Protein AF-A0A8H9IZV1-F1 (afdb_monomer)

Sequence (86 aa):
MRDHAFSVDEPQPLSGTDVAANPVEYALAALGSCQVITYQFWAAKLGVLTGPAERERYEDLKRRVDEHCPVLDLFRNPTPVTTNLR

Foldseek 3Di:
DPPDDADAFDDVVVPTDPPHHHPVVVLVVLQVVLLVVLLVVLCVVLVVPPDDDPPVSVVVSVVSSCVPRVSNCPVVDPDDDDDDDD

Organism: NCBI:txid941986

Mean predicted aligned error: 4.82 Å

InterPro domains:
  IPR015946 K homology domain-like, alpha/beta [G3DSA:3.30.300.20] (1-49)
  IPR015946 K homology domain-like, alpha/beta [G3DSA:3.30.300.20] (50-86)
  IPR036102 OsmC/Ohr superfamily [SSF82784] (2-85)
  IPR052924 OsmC/Ohr hydroperoxide reductase [PTHR35368] (2-48)

Solvent-accessible surface area (backbone atoms only — not comparable to full-atom values): 5412 Å² total; per-residue (Å²): 133,75,103,72,86,86,71,75,25,32,48,59,97,74,76,32,78,57,82,36,55,32,74,67,55,49,51,50,51,48,37,53,52,41,47,52,54,38,44,54,51,49,29,58,75,70,69,53,75,87,56,94,70,60,67,68,57,55,50,52,49,50,51,54,31,68,75,66,26,71,55,56,44,65,76,76,42,87,76,93,78,87,86,82,87,130

pLDDT: mean 93.17, std 6.7, range [55.88, 98.44]

Secondary structure (DSSP, 8-state):
--S--------GGGTS-SSS--HHHHHHHHHHHHHHHHHHHHHHHHT-TTS---HHHHHHHHHHHHHH-HHHHHHHS---------

Structure (mmCIF, N/CA/C/O backbone):
data_AF-A0A8H9IZV1-F1
#
_entry.id   AF-A0A8H9IZV1-F1
#
loop_
_atom_site.group_PDB
_atom_site.id
_atom_site.type_symbol
_atom_site.label_atom_id
_atom_site.label_alt_id
_atom_site.label_comp_id
_atom_site.label_asym_id
_atom_site.label_entity_id
_atom_site.label_seq_id
_atom_site.pdbx_PDB_ins_code
_atom_site.Cartn_x
_atom_site.Cartn_y
_atom_site.Cartn_z
_atom_site.occupancy
_atom_site.B_iso_or_equiv
_atom_site.auth_seq_id
_atom_site.auth_comp_id
_atom_site.auth_asym_id
_atom_site.auth_atom_id
_atom_site.pdbx_PDB_model_num
ATOM 1 N N . MET A 1 1 ? -4.190 -15.049 -8.595 1.00 55.88 1 MET A N 1
ATOM 2 C CA . MET A 1 1 ? -3.837 -13.734 -9.170 1.00 55.88 1 MET A CA 1
ATOM 3 C C . MET A 1 1 ? -4.925 -13.399 -10.179 1.00 55.88 1 MET A C 1
ATOM 5 O O . MET A 1 1 ? -5.295 -14.303 -10.914 1.00 55.88 1 MET A O 1
ATOM 9 N N . ARG A 1 2 ? -5.531 -12.208 -10.133 1.00 85.25 2 ARG A N 1
ATOM 10 C CA . ARG A 1 2 ? -6.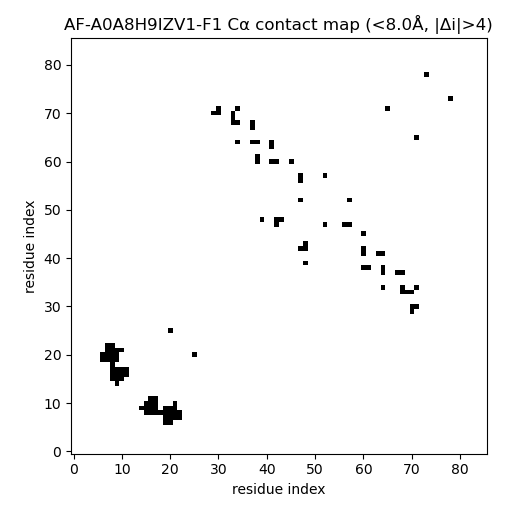488 -11.772 -11.173 1.00 85.25 2 ARG A CA 1
ATOM 11 C C . ARG A 1 2 ? -5.704 -11.368 -12.431 1.00 85.25 2 ARG A C 1
ATOM 13 O O . ARG A 1 2 ? -4.502 -11.134 -12.314 1.00 85.25 2 ARG A O 1
ATOM 20 N N . ASP A 1 3 ? -6.370 -11.242 -13.576 1.00 88.94 3 ASP A N 1
ATOM 21 C CA . ASP A 1 3 ? -5.767 -10.830 -14.858 1.00 88.94 3 ASP A CA 1
ATOM 22 C C . ASP A 1 3 ? -5.406 -9.329 -14.881 1.00 88.94 3 ASP A C 1
ATOM 24 O O . ASP A 1 3 ? -5.939 -8.540 -15.659 1.00 88.94 3 ASP A O 1
ATOM 28 N N . HIS A 1 4 ? -4.528 -8.903 -13.973 1.00 90.12 4 HIS A N 1
ATOM 29 C CA . HIS A 1 4 ? -4.004 -7.543 -13.909 1.00 90.12 4 HIS A CA 1
ATOM 30 C C . HIS A 1 4 ? -2.569 -7.523 -14.432 1.00 90.12 4 HIS A C 1
ATOM 32 O O . HIS A 1 4 ? -1.735 -8.319 -14.002 1.00 90.12 4 HIS A O 1
ATOM 38 N N . ALA A 1 5 ? -2.294 -6.599 -15.349 1.00 90.12 5 ALA A N 1
ATOM 39 C CA . ALA A 1 5 ? -0.953 -6.315 -15.836 1.00 90.12 5 ALA A CA 1
ATOM 40 C C . ALA A 1 5 ? -0.391 -5.085 -15.121 1.00 90.12 5 ALA A C 1
ATOM 42 O O . ALA A 1 5 ? -1.136 -4.183 -14.732 1.00 90.12 5 ALA A O 1
ATOM 43 N N . PHE A 1 6 ? 0.924 -5.061 -14.957 1.00 90.62 6 PHE A N 1
ATOM 44 C CA . PHE A 1 6 ? 1.633 -4.016 -14.243 1.00 90.62 6 PHE A CA 1
ATOM 45 C C . PHE A 1 6 ? 3.012 -3.824 -14.862 1.00 90.62 6 PHE A C 1
ATOM 47 O O . PHE A 1 6 ? 3.718 -4.800 -15.121 1.00 90.62 6 PHE A O 1
ATOM 54 N N . SER A 1 7 ? 3.371 -2.566 -15.095 1.00 95.44 7 SER A N 1
ATOM 55 C CA . SER A 1 7 ? 4.669 -2.165 -15.634 1.00 95.44 7 SER A CA 1
ATOM 56 C C . SER A 1 7 ? 5.505 -1.561 -14.516 1.00 95.44 7 SER A C 1
ATOM 58 O O . SER A 1 7 ? 4.989 -0.760 -13.743 1.00 95.44 7 SER A O 1
ATOM 60 N N . VAL A 1 8 ? 6.781 -1.928 -14.447 1.00 96.56 8 VAL A N 1
ATOM 61 C CA . VAL A 1 8 ? 7.769 -1.343 -13.531 1.00 96.56 8 VAL A CA 1
ATOM 62 C C . VAL A 1 8 ? 8.851 -0.714 -14.364 1.00 96.56 8 VAL A C 1
ATOM 64 O O . VAL A 1 8 ? 9.307 -1.334 -15.326 1.00 96.56 8 VAL A O 1
ATOM 67 N N . ASP A 1 9 ? 9.268 0.476 -13.972 1.00 97.50 9 ASP A N 1
ATOM 68 C CA . ASP A 1 9 ? 10.409 1.133 -14.575 1.00 97.50 9 ASP A CA 1
ATOM 69 C C . ASP A 1 9 ? 11.150 1.973 -13.539 1.00 97.50 9 ASP A C 1
ATOM 71 O O . ASP A 1 9 ? 10.605 2.309 -12.495 1.00 97.50 9 ASP A O 1
ATOM 75 N N . GLU A 1 10 ? 12.407 2.277 -13.816 1.00 97.88 10 GLU A N 1
ATOM 76 C CA . GLU A 1 10 ? 13.242 3.137 -12.984 1.00 97.88 10 GLU A CA 1
ATOM 77 C C . GLU A 1 10 ? 13.474 4.480 -13.696 1.00 97.88 10 GLU A C 1
ATOM 79 O O . GLU A 1 10 ? 13.341 4.576 -14.922 1.00 97.88 10 GLU A O 1
ATOM 84 N N . PRO A 1 11 ? 13.847 5.546 -12.974 1.00 96.38 11 PRO A N 1
ATOM 85 C CA . PRO A 1 11 ? 14.212 6.799 -13.613 1.00 96.38 11 PRO A CA 1
ATOM 86 C C . PRO A 1 11 ? 15.565 6.657 -14.335 1.00 96.38 11 PRO A C 1
ATOM 88 O O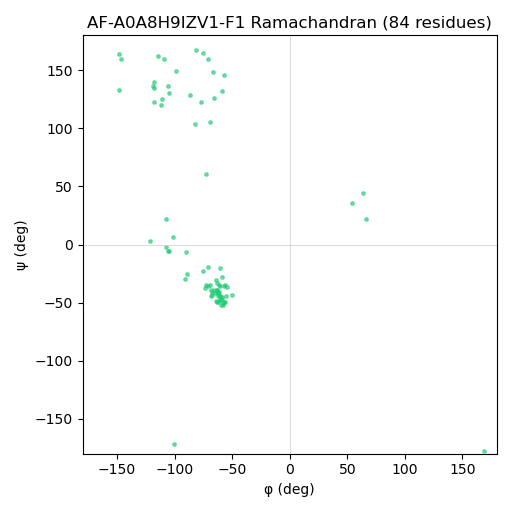 . PRO A 1 11 ? 16.389 5.793 -14.012 1.00 96.38 11 PRO A O 1
ATOM 91 N N . GLN A 1 12 ? 15.846 7.545 -15.292 1.00 95.75 12 GLN A N 1
ATOM 92 C CA . GLN A 1 12 ? 17.066 7.489 -16.114 1.00 95.75 12 GLN A CA 1
ATOM 93 C C . GLN A 1 12 ? 18.379 7.456 -15.301 1.00 95.75 12 GLN A C 1
ATOM 95 O O . GLN A 1 12 ? 19.288 6.721 -15.693 1.00 95.75 12 GLN A O 1
ATOM 100 N N . PRO A 1 13 ? 18.520 8.160 -14.153 1.00 96.69 13 PRO A N 1
ATOM 101 C CA . PRO A 1 13 ? 19.708 8.047 -13.299 1.00 96.69 13 PRO A CA 1
ATOM 102 C C . PRO A 1 13 ? 19.968 6.636 -12.745 1.00 96.69 13 PRO A C 1
ATOM 104 O O . PRO A 1 13 ? 21.096 6.337 -12.361 1.00 96.69 13 PRO A O 1
ATOM 107 N N . LEU A 1 14 ? 18.948 5.773 -12.711 1.00 94.06 14 LEU A N 1
ATOM 108 C CA . LEU A 1 14 ? 19.019 4.368 -12.298 1.00 94.06 14 LEU A CA 1
ATOM 109 C C . LEU A 1 14 ? 18.899 3.407 -13.494 1.00 94.06 14 LEU A C 1
ATOM 111 O O . LEU A 1 14 ? 18.607 2.229 -13.322 1.00 94.06 14 LEU A O 1
ATOM 115 N N . SER A 1 15 ? 19.200 3.892 -14.705 1.00 93.69 15 SER A N 1
ATOM 116 C CA . SER A 1 15 ? 19.190 3.120 -15.959 1.00 93.69 15 SER A CA 1
ATOM 117 C C . SER A 1 15 ? 17.814 2.617 -16.424 1.00 93.69 15 SER A C 1
ATOM 119 O O . SER A 1 15 ? 17.765 1.675 -17.215 1.00 93.69 15 SER A O 1
ATOM 121 N N . GLY A 1 16 ? 16.712 3.230 -15.982 1.00 94.81 16 GLY A N 1
ATOM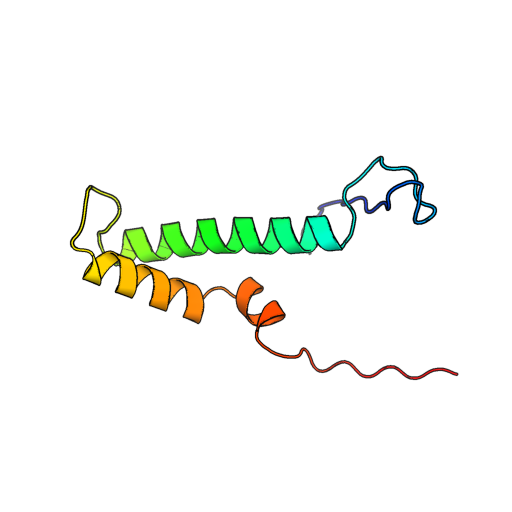 122 C CA . GLY A 1 16 ? 15.381 2.974 -16.547 1.00 94.81 16 GLY A CA 1
ATOM 123 C C . GLY A 1 16 ? 14.926 4.047 -17.545 1.00 94.81 16 GLY A C 1
ATOM 124 O O . GLY A 1 16 ? 15.713 4.904 -17.964 1.00 94.81 16 GLY A O 1
ATOM 125 N N . THR A 1 17 ? 13.664 3.973 -17.973 1.00 97.25 17 THR A N 1
ATOM 126 C CA . THR A 1 17 ? 13.090 4.844 -19.017 1.00 97.25 17 THR A CA 1
ATOM 127 C C . THR A 1 17 ? 12.105 5.896 -18.500 1.00 97.25 17 THR A C 1
ATOM 129 O O . THR A 1 17 ? 11.677 6.740 -19.288 1.00 97.25 17 THR A O 1
ATOM 132 N N . ASP A 1 18 ? 11.815 5.904 -17.197 1.00 96.31 18 ASP A N 1
ATOM 133 C CA . ASP A 1 18 ? 10.836 6.777 -16.539 1.00 96.31 18 ASP A CA 1
ATOM 134 C C . ASP A 1 18 ? 9.417 6.728 -17.162 1.00 96.31 18 ASP A C 1
ATOM 136 O O . ASP A 1 18 ? 8.724 7.739 -17.262 1.00 96.31 18 ASP A O 1
ATOM 140 N N . VAL A 1 19 ? 8.970 5.555 -17.642 1.00 96.81 19 VAL A N 1
ATOM 141 C CA . VAL A 1 19 ? 7.638 5.373 -18.275 1.00 96.81 19 VAL A CA 1
ATOM 142 C C . VAL A 1 19 ? 6.620 4.642 -17.398 1.00 96.81 19 VAL A C 1
ATOM 144 O O . VAL A 1 19 ? 5.452 4.510 -17.774 1.00 96.81 19 VAL A O 1
ATOM 147 N N . ALA A 1 20 ? 7.045 4.146 -16.242 1.00 96.94 20 ALA A N 1
ATOM 148 C CA . ALA A 1 20 ? 6.198 3.514 -15.241 1.00 96.94 20 ALA A CA 1
ATOM 149 C C . ALA A 1 20 ? 6.770 3.766 -13.844 1.00 96.94 20 ALA A C 1
ATOM 151 O O . ALA A 1 20 ? 7.926 4.155 -13.705 1.00 96.94 20 ALA A O 1
ATOM 152 N N . ALA A 1 21 ? 5.958 3.539 -12.812 1.00 97.19 21 ALA A N 1
ATOM 153 C CA . ALA A 1 21 ? 6.420 3.725 -11.447 1.00 97.19 21 ALA A CA 1
ATOM 154 C C . ALA A 1 21 ? 7.496 2.693 -11.078 1.00 97.19 21 ALA A C 1
ATOM 156 O O . ALA A 1 21 ? 7.474 1.539 -11.529 1.00 97.19 21 ALA A O 1
ATOM 157 N N . ASN A 1 22 ? 8.414 3.108 -10.217 1.00 96.75 22 ASN A N 1
ATOM 158 C CA . ASN A 1 22 ? 9.446 2.231 -9.688 1.00 96.75 22 ASN A CA 1
ATOM 159 C C . ASN A 1 22 ? 8.915 1.378 -8.520 1.00 96.75 22 ASN A C 1
ATOM 161 O O . ASN A 1 22 ? 7.829 1.629 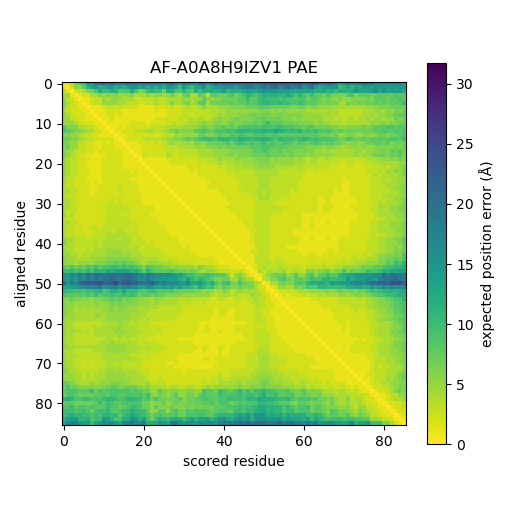-7.979 1.00 96.75 22 ASN A O 1
ATOM 165 N N . PRO A 1 23 ? 9.651 0.338 -8.091 1.00 95.38 23 PRO A N 1
ATOM 166 C CA . PRO A 1 23 ? 9.227 -0.521 -6.991 1.00 95.38 23 PRO A CA 1
ATOM 167 C C . PRO A 1 23 ? 8.950 0.234 -5.685 1.00 95.38 23 PRO A C 1
ATOM 169 O O . PRO A 1 23 ? 8.032 -0.138 -4.952 1.00 95.38 23 PRO A O 1
ATOM 172 N N . VAL A 1 24 ? 9.708 1.296 -5.386 1.00 95.56 24 VAL A N 1
ATOM 173 C CA . VAL A 1 24 ? 9.518 2.099 -4.167 1.00 95.56 24 VAL A CA 1
ATOM 174 C C . VAL A 1 24 ? 8.201 2.868 -4.234 1.00 95.56 24 VAL A C 1
ATOM 176 O O . VAL A 1 24 ? 7.429 2.855 -3.277 1.00 95.56 24 VAL A O 1
ATOM 179 N N . GLU A 1 25 ? 7.898 3.486 -5.370 1.00 96.94 25 GLU A N 1
ATOM 180 C CA . GLU A 1 25 ? 6.642 4.198 -5.605 1.00 96.94 25 GLU A CA 1
ATOM 181 C C . GLU A 1 25 ? 5.441 3.262 -5.511 1.00 96.94 25 GLU A C 1
ATOM 183 O O . GLU A 1 25 ? 4.443 3.598 -4.871 1.00 96.94 25 GLU A O 1
ATOM 188 N N . TYR A 1 26 ? 5.550 2.049 -6.055 1.00 96.81 26 TYR A N 1
ATOM 189 C CA . TYR A 1 26 ? 4.502 1.048 -5.901 1.00 96.81 26 TYR A CA 1
ATOM 190 C C . TYR A 1 26 ? 4.326 0.578 -4.461 1.00 96.81 26 TYR A C 1
ATOM 192 O O . TYR A 1 26 ? 3.190 0.417 -4.010 1.00 96.81 26 TYR A O 1
ATOM 200 N N . ALA A 1 27 ? 5.415 0.406 -3.712 1.00 96.12 27 ALA A N 1
ATOM 201 C CA . ALA A 1 27 ? 5.341 0.068 -2.297 1.00 96.12 27 ALA A CA 1
ATOM 202 C C . ALA A 1 27 ? 4.647 1.183 -1.488 1.00 96.12 27 ALA A C 1
ATOM 204 O O . ALA A 1 27 ? 3.790 0.905 -0.645 1.00 96.12 27 ALA A O 1
ATOM 205 N N . LEU A 1 28 ? 4.946 2.451 -1.785 1.00 97.62 28 LEU A N 1
ATOM 206 C CA . LEU A 1 28 ? 4.295 3.607 -1.162 1.00 97.62 28 LEU A CA 1
ATOM 207 C C . LEU A 1 28 ? 2.818 3.730 -1.564 1.00 97.62 28 LEU A C 1
ATOM 209 O O . LEU A 1 28 ? 1.971 3.989 -0.706 1.00 97.62 28 LEU A O 1
ATOM 213 N N . ALA A 1 29 ? 2.480 3.491 -2.833 1.00 97.50 29 ALA A N 1
ATOM 214 C CA . ALA A 1 29 ? 1.098 3.471 -3.308 1.00 97.50 29 ALA A CA 1
ATOM 215 C C . ALA A 1 29 ? 0.285 2.348 -2.640 1.00 97.50 29 ALA A C 1
ATOM 217 O O . ALA A 1 29 ? -0.859 2.560 -2.220 1.00 97.50 29 ALA A O 1
ATOM 218 N N . ALA A 1 30 ? 0.884 1.166 -2.474 1.00 97.50 30 ALA A N 1
ATOM 219 C CA . ALA A 1 30 ? 0.285 0.061 -1.734 1.00 97.50 30 ALA A CA 1
ATOM 220 C C . ALA A 1 30 ? 0.056 0.432 -0.260 1.00 97.50 30 ALA A C 1
ATOM 222 O O . ALA A 1 30 ? -1.028 0.192 0.271 1.00 97.50 30 ALA A O 1
ATOM 223 N N . LEU A 1 31 ? 1.032 1.072 0.396 1.00 98.12 31 LEU A N 1
ATOM 224 C CA . LEU A 1 31 ? 0.890 1.520 1.783 1.00 98.12 31 LEU A CA 1
ATOM 225 C C . LEU A 1 31 ? -0.227 2.557 1.927 1.00 98.12 31 LEU A C 1
ATOM 227 O O . LEU A 1 31 ? -1.101 2.402 2.780 1.00 98.12 31 LEU A O 1
ATOM 231 N N . GLY A 1 32 ? -0.231 3.587 1.080 1.00 97.88 32 GLY A N 1
ATOM 232 C CA . GLY A 1 32 ? -1.235 4.649 1.109 1.00 97.88 32 GLY A CA 1
ATOM 233 C C . GLY A 1 32 ? -2.650 4.122 0.871 1.00 97.88 32 GLY A C 1
ATOM 234 O O . GLY A 1 32 ? -3.560 4.413 1.648 1.00 97.88 32 GLY A O 1
ATOM 235 N N . SER A 1 33 ? -2.840 3.290 -0.154 1.00 98.19 33 SER A N 1
ATOM 236 C CA . SER A 1 33 ? -4.151 2.694 -0.450 1.00 98.19 33 SER A CA 1
ATOM 237 C C . SER A 1 33 ? -4.628 1.753 0.660 1.00 98.19 33 SER A C 1
ATOM 239 O O . SER A 1 33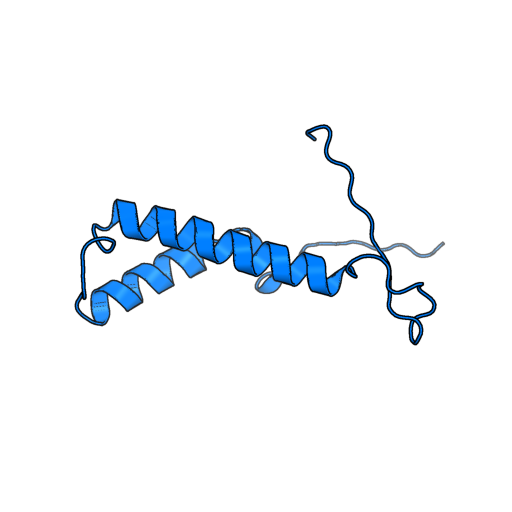 ? -5.785 1.831 1.076 1.00 98.19 33 SER A O 1
ATOM 241 N N . CYS A 1 34 ? -3.738 0.923 1.210 1.00 98.44 34 CYS A N 1
ATOM 242 C CA . CYS A 1 34 ? -4.063 0.042 2.328 1.00 98.44 34 CYS A CA 1
ATOM 243 C C . CYS A 1 34 ? -4.468 0.831 3.581 1.00 98.44 34 CYS A C 1
ATOM 245 O O . CYS A 1 34 ? -5.449 0.473 4.236 1.00 98.44 34 CYS A O 1
ATOM 247 N N . GLN A 1 35 ? -3.767 1.927 3.892 1.00 98.12 35 GLN A N 1
ATOM 248 C CA . GLN A 1 35 ? -4.135 2.832 4.983 1.00 98.12 35 GLN A CA 1
ATOM 249 C C . GLN A 1 35 ? -5.544 3.386 4.779 1.00 98.12 35 GLN A C 1
ATOM 251 O O . GLN A 1 35 ? -6.386 3.234 5.660 1.00 98.12 35 GLN A O 1
ATOM 256 N N . VAL A 1 36 ? -5.835 3.957 3.606 1.00 97.81 36 VAL A N 1
ATOM 257 C CA . VAL A 1 36 ? -7.155 4.534 3.301 1.00 97.81 36 VAL A CA 1
ATOM 258 C C . VAL A 1 36 ? -8.272 3.500 3.458 1.00 97.81 36 VAL A C 1
ATOM 260 O O . VAL A 1 36 ? -9.249 3.766 4.157 1.00 97.81 36 VAL A O 1
ATOM 263 N N . ILE A 1 37 ? -8.118 2.309 2.871 1.00 98.06 37 ILE A N 1
ATOM 264 C CA . ILE A 1 37 ? -9.119 1.233 2.961 1.00 98.06 37 ILE A CA 1
ATOM 265 C C . ILE A 1 37 ? -9.333 0.809 4.420 1.00 98.06 37 ILE A C 1
ATOM 267 O O . ILE A 1 37 ? -10.470 0.664 4.875 1.00 98.06 37 ILE A O 1
ATOM 271 N N . THR A 1 38 ? -8.248 0.651 5.177 1.00 97.75 38 THR A N 1
ATOM 272 C CA . THR A 1 38 ? -8.307 0.206 6.575 1.00 97.75 38 THR A CA 1
ATOM 273 C C . THR A 1 38 ? -8.939 1.276 7.475 1.00 97.75 38 THR A C 1
ATOM 275 O O . THR A 1 38 ? -9.767 0.944 8.326 1.00 97.75 38 THR A O 1
ATOM 278 N N . TYR A 1 39 ? -8.630 2.561 7.251 1.00 97.19 39 TYR A N 1
ATOM 279 C CA . TYR A 1 39 ? -9.292 3.687 7.920 1.00 97.19 39 TYR A CA 1
ATOM 280 C C . TYR A 1 39 ? -10.787 3.711 7.626 1.00 97.19 39 TYR A C 1
ATOM 282 O O . TYR A 1 39 ? -11.576 3.817 8.560 1.00 97.19 39 TYR A O 1
ATOM 290 N N . GLN A 1 40 ? -11.192 3.581 6.360 1.00 95.88 40 GLN A N 1
ATOM 291 C CA . GLN A 1 40 ? -12.608 3.562 5.982 1.00 95.88 40 GLN A CA 1
ATOM 292 C C . GLN A 1 40 ? -13.358 2.416 6.675 1.00 95.88 40 GLN A C 1
ATOM 294 O O . GLN A 1 40 ? -14.423 2.638 7.254 1.00 95.8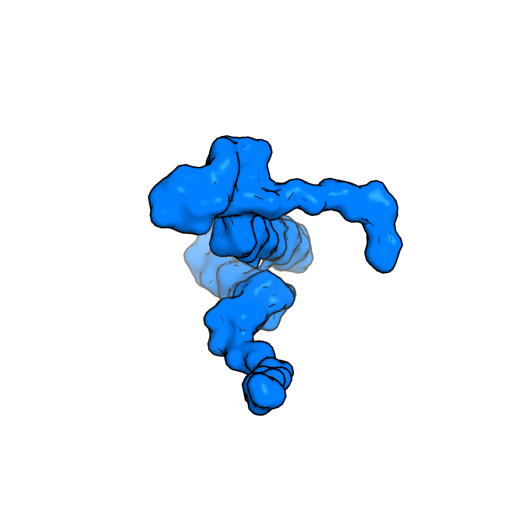8 40 GLN A O 1
ATOM 299 N N . PHE A 1 41 ? -12.777 1.213 6.682 1.00 96.69 41 PHE A N 1
ATOM 300 C CA . PHE A 1 41 ? -13.352 0.047 7.349 1.00 96.69 41 PHE A CA 1
ATOM 301 C C . PHE A 1 41 ? -13.538 0.267 8.859 1.00 96.69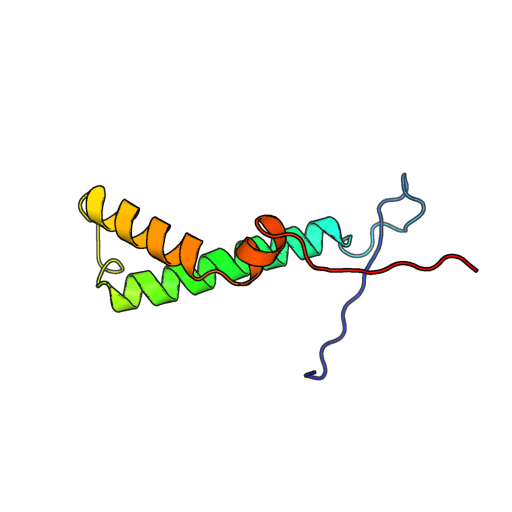 41 PHE A C 1
ATOM 303 O O . PHE A 1 41 ? -14.637 0.079 9.389 1.00 96.69 41 PHE A O 1
ATOM 310 N N . TRP A 1 42 ? -12.488 0.694 9.568 1.00 96.44 42 TRP A N 1
ATOM 311 C CA . TRP A 1 42 ? -12.564 0.885 11.018 1.00 96.44 42 TRP A CA 1
ATOM 312 C C . TRP A 1 42 ? -13.387 2.106 11.418 1.00 96.44 42 TRP A C 1
ATOM 314 O O . TRP A 1 42 ? -14.119 2.038 12.404 1.00 96.44 42 TRP A O 1
ATOM 324 N N . ALA A 1 43 ? -13.344 3.191 10.646 1.00 95.19 43 ALA A N 1
ATOM 325 C CA . ALA A 1 43 ? -14.176 4.361 10.894 1.00 95.19 43 ALA A CA 1
ATOM 326 C C . ALA A 1 43 ? -15.668 4.021 10.769 1.00 95.19 43 ALA A C 1
ATOM 328 O O . ALA A 1 43 ? -16.462 4.486 11.589 1.00 95.19 43 ALA A O 1
ATOM 329 N N . ALA A 1 44 ? -16.051 3.177 9.800 1.00 93.81 44 ALA A N 1
ATOM 330 C CA . ALA A 1 44 ? -17.418 2.669 9.685 1.00 93.81 44 ALA A CA 1
ATOM 331 C C . ALA A 1 44 ? -17.803 1.832 10.910 1.00 93.81 44 ALA A C 1
ATOM 333 O O . ALA A 1 44 ? -18.825 2.084 11.545 1.00 93.81 44 ALA A O 1
ATOM 334 N N . LYS A 1 45 ? -16.944 0.879 11.287 1.00 93.25 45 LYS A N 1
ATOM 335 C CA . LYS A 1 45 ? -17.180 -0.033 12.413 1.00 93.25 45 LYS A CA 1
ATOM 336 C C . LYS A 1 45 ? -17.274 0.681 13.766 1.00 93.25 45 LYS A C 1
ATOM 338 O O . LYS A 1 45 ? -18.018 0.235 14.632 1.00 93.25 45 LYS A O 1
ATOM 343 N N . LEU A 1 46 ? -16.531 1.772 13.950 1.00 90.44 46 LEU A N 1
ATOM 344 C CA . LEU A 1 46 ? -16.532 2.573 15.177 1.00 90.44 46 LEU A CA 1
ATOM 345 C C . LEU A 1 46 ? -17.571 3.703 15.180 1.00 90.44 46 LEU A C 1
ATOM 347 O O . LEU A 1 46 ? -17.701 4.382 16.197 1.00 90.44 46 LEU A O 1
ATOM 351 N N . GLY A 1 47 ? -18.277 3.951 14.071 1.00 89.19 47 GLY A N 1
ATOM 352 C CA . GLY A 1 47 ? -19.198 5.087 13.953 1.00 89.19 47 GLY A CA 1
ATOM 353 C C . GLY A 1 47 ? -18.483 6.441 14.050 1.00 89.19 47 GLY A C 1
ATOM 354 O O . GLY A 1 47 ? -18.909 7.317 14.805 1.00 89.19 47 GLY A O 1
ATOM 355 N N . VAL A 1 48 ? -17.350 6.587 13.355 1.00 88.44 48 VAL A N 1
ATOM 356 C CA . VAL A 1 48 ? -16.528 7.817 13.299 1.00 88.44 48 VAL A CA 1
ATOM 357 C C . VAL A 1 48 ? -16.699 8.559 11.957 1.00 88.44 48 VAL A C 1
ATOM 359 O O . VAL A 1 48 ? -16.226 9.677 11.799 1.00 88.44 48 VAL A O 1
ATOM 362 N N . LEU A 1 49 ? -17.431 7.989 10.992 1.00 78.00 49 LEU A N 1
ATOM 363 C CA . LEU A 1 49 ? -17.606 8.565 9.647 1.00 78.00 49 LEU A CA 1
ATOM 364 C C . LEU A 1 49 ? -18.482 9.829 9.573 1.00 78.00 49 LEU A C 1
ATOM 366 O O . LEU A 1 49 ? -18.434 10.534 8.571 1.00 78.00 49 LEU A O 1
ATOM 370 N N . THR A 1 50 ? -19.318 10.102 10.574 1.00 78.81 50 THR A N 1
ATOM 371 C CA . THR A 1 50 ? -20.434 11.058 10.442 1.00 78.81 50 THR A CA 1
ATOM 372 C C . THR A 1 50 ? -20.181 12.432 11.058 1.00 78.81 50 THR A C 1
ATOM 374 O O . THR A 1 50 ? -21.100 13.246 11.099 1.00 78.81 50 THR A O 1
ATOM 377 N N . GLY A 1 51 ? -18.973 12.728 11.540 1.00 76.31 51 GLY A N 1
ATOM 378 C CA . GLY A 1 51 ? -18.679 14.056 12.070 1.00 76.31 51 GLY A CA 1
ATOM 379 C C . GLY A 1 51 ? -17.364 14.169 12.833 1.00 76.31 51 GLY A C 1
ATOM 380 O O . GLY A 1 51 ? -16.616 13.192 12.937 1.00 76.31 51 GLY A O 1
ATOM 381 N N . PRO A 1 52 ? -17.083 15.366 13.376 1.00 81.38 52 PRO A N 1
ATOM 382 C CA . PRO A 1 52 ? -16.005 15.538 14.331 1.00 81.38 52 PRO A CA 1
ATOM 383 C C . PRO A 1 52 ? -16.248 14.636 15.546 1.00 81.38 52 PRO A C 1
ATOM 385 O O . PRO A 1 52 ? -17.350 14.580 16.091 1.00 81.38 52 PRO A O 1
ATOM 388 N N . ALA A 1 53 ? -15.214 13.911 15.947 1.00 87.69 53 ALA A N 1
ATOM 389 C CA . ALA A 1 53 ? -15.199 13.083 17.140 1.00 87.69 53 ALA A CA 1
ATOM 390 C C . ALA A 1 53 ? -14.193 13.642 18.152 1.00 87.69 53 ALA A C 1
ATOM 392 O O . ALA A 1 53 ? -13.292 14.405 17.799 1.00 87.69 53 ALA A O 1
ATOM 393 N N . GLU A 1 54 ? -14.325 13.230 19.411 1.00 91.88 54 GLU A N 1
ATOM 394 C CA . GLU A 1 54 ? -13.300 13.495 20.420 1.00 91.88 54 GLU A CA 1
ATOM 395 C C . GLU A 1 54 ? -11.944 12.937 19.975 1.00 91.88 54 GLU A C 1
ATOM 397 O O . GLU A 1 54 ? -11.876 11.879 19.340 1.00 91.88 54 GLU A O 1
ATOM 402 N N . ARG A 1 55 ? -10.854 13.626 20.342 1.00 92.81 55 ARG A N 1
ATOM 403 C CA . ARG A 1 55 ? -9.479 13.234 19.978 1.00 92.81 55 ARG A CA 1
ATOM 404 C C . ARG A 1 55 ? -9.197 11.763 20.289 1.00 92.81 55 ARG A C 1
ATOM 406 O O . ARG A 1 55 ? -8.656 11.059 19.442 1.00 92.81 55 ARG A O 1
ATOM 413 N N . GLU A 1 56 ? -9.636 11.295 21.453 1.00 93.88 56 GLU A N 1
ATOM 414 C CA . GLU A 1 56 ? -9.469 9.909 21.902 1.00 93.88 56 GLU A CA 1
ATOM 415 C C . GLU A 1 56 ? -10.068 8.891 20.914 1.00 93.88 56 GLU A C 1
ATOM 417 O O . GLU A 1 56 ? -9.494 7.829 20.680 1.00 93.88 56 GLU A O 1
ATOM 422 N N . ARG A 1 57 ? -11.187 9.221 20.254 1.00 93.75 57 ARG A N 1
ATOM 423 C CA . ARG A 1 57 ? -11.792 8.339 19.242 1.00 93.75 57 ARG A CA 1
ATOM 424 C C . ARG A 1 57 ? -10.956 8.280 17.966 1.00 93.75 57 ARG A C 1
ATOM 426 O O . ARG A 1 57 ? -10.871 7.217 17.354 1.00 93.75 57 ARG A O 1
ATOM 433 N N . TYR A 1 58 ? -10.329 9.386 17.564 1.00 94.31 58 TYR A N 1
ATOM 434 C CA . TYR A 1 58 ? -9.398 9.384 16.431 1.00 94.31 58 TYR A CA 1
ATOM 435 C C . TYR A 1 58 ? -8.108 8.626 16.750 1.00 94.31 58 TYR A C 1
ATOM 437 O O . TYR A 1 58 ? -7.570 7.943 15.880 1.00 94.31 58 TYR A O 1
ATOM 445 N N . GLU A 1 59 ? -7.640 8.693 17.994 1.00 95.69 59 GLU A N 1
ATOM 446 C CA . GLU A 1 5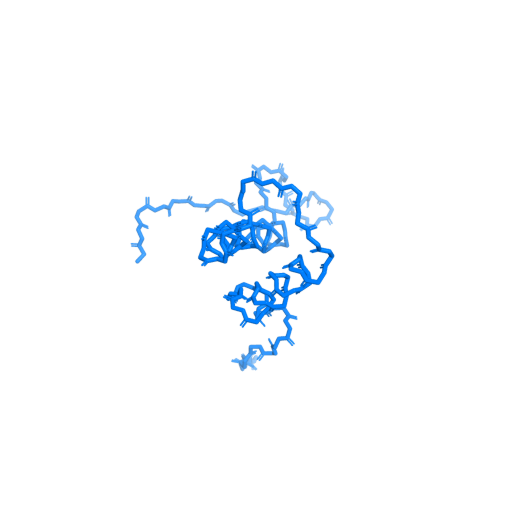9 ? -6.495 7.914 18.465 1.00 95.69 59 GLU A CA 1
ATOM 447 C C . GLU A 1 59 ? -6.810 6.411 18.508 1.00 95.69 59 GLU A C 1
ATOM 449 O O . GLU A 1 59 ? -6.008 5.620 18.008 1.00 95.69 59 GLU A O 1
ATOM 454 N N . ASP A 1 60 ? -7.989 6.002 19.002 1.00 95.62 60 ASP A N 1
ATOM 455 C CA . ASP A 1 60 ? -8.438 4.600 18.928 1.00 95.62 60 ASP A CA 1
ATOM 456 C C . ASP A 1 60 ? -8.545 4.124 17.474 1.00 95.62 60 ASP A C 1
ATOM 458 O O . ASP A 1 60 ? -8.060 3.042 17.139 1.00 95.62 60 ASP A O 1
ATOM 462 N N . LEU A 1 61 ? -9.117 4.946 16.587 1.00 96.31 61 LEU A N 1
ATOM 463 C CA . LEU A 1 61 ? -9.193 4.637 15.160 1.00 96.31 61 LEU A CA 1
ATOM 464 C C . LEU A 1 61 ? -7.795 4.423 14.567 1.00 96.31 61 LEU A C 1
ATOM 466 O O . LEU A 1 61 ? -7.556 3.394 13.935 1.00 96.31 61 LEU A O 1
ATOM 470 N N . LYS A 1 62 ? -6.864 5.355 14.801 1.00 96.81 62 LYS A N 1
ATOM 471 C CA . LYS A 1 62 ? -5.486 5.233 14.319 1.00 96.81 62 LYS A CA 1
ATOM 472 C C . LYS A 1 62 ? -4.813 3.972 14.856 1.00 96.81 62 LYS A C 1
ATOM 474 O O . LYS A 1 62 ? -4.196 3.254 14.076 1.00 96.81 62 LYS A O 1
ATOM 479 N N . ARG A 1 63 ? -4.931 3.687 16.157 1.00 97.75 63 ARG A N 1
ATOM 480 C CA . ARG A 1 63 ? -4.347 2.484 16.769 1.00 97.75 63 ARG A CA 1
ATOM 481 C C . ARG A 1 63 ? -4.846 1.222 16.071 1.00 97.75 63 ARG A C 1
ATOM 483 O O . ARG A 1 63 ? -4.037 0.408 15.640 1.00 97.75 63 ARG A O 1
ATOM 490 N N . ARG A 1 64 ? -6.162 1.093 15.885 1.00 97.56 64 ARG A N 1
ATOM 491 C CA . ARG A 1 64 ? -6.743 -0.076 15.210 1.00 97.56 64 ARG A CA 1
ATOM 492 C C . ARG A 1 64 ? -6.297 -0.187 13.761 1.00 97.56 64 ARG A C 1
ATOM 494 O O . ARG A 1 64 ? -6.043 -1.293 13.300 1.00 97.56 64 ARG A O 1
ATOM 501 N N . VAL A 1 6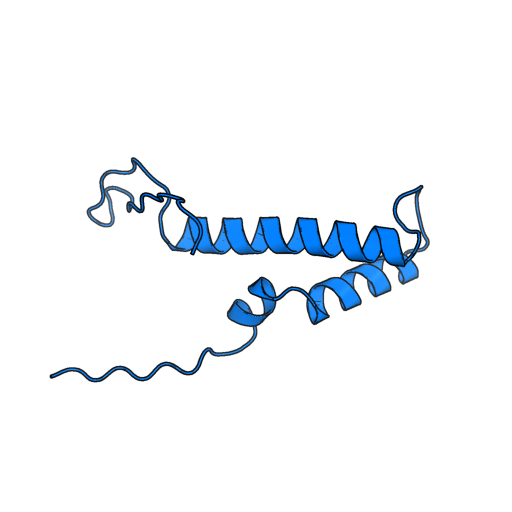5 ? -6.185 0.927 13.042 1.00 97.94 65 VAL A N 1
ATOM 502 C CA . VAL A 1 65 ? -5.666 0.909 11.670 1.00 97.94 65 VAL A CA 1
ATOM 503 C C . VAL A 1 65 ? -4.215 0.448 11.643 1.00 97.94 65 VAL A C 1
ATOM 505 O O . VAL A 1 65 ? -3.884 -0.455 10.882 1.00 97.94 65 VAL A O 1
ATOM 508 N N . ASP A 1 66 ? -3.366 1.019 12.492 1.00 97.56 66 ASP A N 1
ATOM 509 C CA . ASP A 1 66 ? -1.951 0.669 12.582 1.00 97.56 66 ASP A CA 1
ATOM 510 C C . ASP A 1 66 ? -1.738 -0.814 12.953 1.00 97.56 66 ASP A C 1
ATOM 512 O O . ASP A 1 66 ? -0.809 -1.434 12.446 1.00 97.56 66 ASP A O 1
ATOM 516 N N . GLU A 1 67 ? -2.591 -1.385 13.807 1.00 97.19 67 GLU A N 1
ATOM 517 C CA . GLU A 1 67 ? -2.549 -2.801 14.210 1.00 97.19 67 GLU A CA 1
ATOM 518 C C . GLU A 1 67 ? -3.065 -3.768 13.131 1.00 97.19 67 GLU A C 1
ATOM 520 O O . GLU A 1 67 ? -2.728 -4.948 13.162 1.00 97.19 67 GLU A O 1
ATOM 525 N N . HIS A 1 68 ? -3.895 -3.298 12.192 1.00 97.56 68 HIS A N 1
ATOM 526 C CA . HIS A 1 68 ? -4.609 -4.164 11.241 1.00 97.56 68 HIS A CA 1
ATOM 527 C C . HIS A 1 68 ? -4.303 -3.862 9.769 1.00 97.56 68 HIS A C 1
ATOM 529 O O . HIS A 1 68 ? -4.908 -4.474 8.891 1.00 97.56 68 HIS A O 1
ATOM 535 N N . CYS A 1 69 ? -3.403 -2.923 9.474 1.00 98.00 69 CYS A N 1
ATOM 536 C CA . CYS A 1 69 ? -2.989 -2.591 8.114 1.00 98.00 69 CYS A CA 1
ATOM 537 C C . CYS A 1 69 ? -1.918 -3.593 7.638 1.00 98.00 69 CYS A C 1
ATOM 539 O O . CYS A 1 69 ? -0.756 -3.461 8.032 1.00 98.00 69 CYS A O 1
ATOM 541 N N . PRO A 1 70 ? -2.253 -4.573 6.775 1.00 96.50 70 PRO A N 1
ATOM 542 C CA . PRO A 1 70 ? -1.312 -5.621 6.375 1.00 96.50 70 PRO A CA 1
ATOM 543 C C . PRO A 1 70 ? -0.102 -5.080 5.613 1.00 96.50 70 PRO A C 1
ATOM 545 O O . PRO A 1 70 ? 0.981 -5.637 5.706 1.00 96.50 70 PRO A O 1
ATOM 548 N N . VAL A 1 71 ? -0.252 -3.988 4.858 1.00 96.94 71 VAL A N 1
ATOM 549 C CA . VAL A 1 71 ? 0.894 -3.411 4.147 1.00 96.94 71 VAL A CA 1
ATOM 550 C C . VAL A 1 71 ? 1.827 -2.692 5.116 1.00 96.94 71 VAL A C 1
ATOM 552 O O . VAL A 1 71 ? 3.035 -2.802 4.964 1.00 96.94 71 VAL A O 1
ATOM 555 N N . LEU A 1 72 ? 1.305 -2.010 6.143 1.00 96.75 72 LEU A N 1
ATOM 556 C CA . LEU A 1 72 ? 2.144 -1.389 7.174 1.00 96.75 72 LEU A CA 1
ATOM 557 C C . LEU A 1 72 ? 2.975 -2.429 7.936 1.00 96.75 72 LEU A C 1
ATOM 559 O O . LEU A 1 72 ? 4.114 -2.142 8.298 1.00 96.75 72 LEU A O 1
ATOM 563 N N . ASP A 1 73 ? 2.420 -3.622 8.147 1.00 95.50 73 ASP A N 1
ATOM 564 C CA . ASP A 1 73 ? 3.126 -4.751 8.753 1.00 95.50 73 ASP A CA 1
ATOM 565 C C . ASP A 1 73 ? 4.418 -5.093 7.994 1.00 95.50 73 ASP A C 1
ATOM 567 O O . ASP A 1 73 ? 5.475 -5.181 8.615 1.00 95.50 73 ASP A O 1
ATOM 571 N N . LEU A 1 74 ? 4.377 -5.129 6.654 1.00 93.50 74 LEU A N 1
ATOM 572 C CA . LEU A 1 74 ? 5.555 -5.386 5.808 1.00 93.50 74 LEU A CA 1
ATOM 573 C C . LEU A 1 74 ? 6.689 -4.365 6.004 1.00 93.50 74 LEU A C 1
ATOM 575 O O . LEU A 1 74 ? 7.852 -4.692 5.780 1.00 93.50 74 LEU A O 1
ATOM 579 N N . PHE A 1 75 ? 6.364 -3.131 6.404 1.00 92.50 75 PHE A N 1
ATOM 580 C CA . PHE A 1 75 ? 7.356 -2.084 6.681 1.00 92.50 75 PHE A CA 1
ATOM 581 C C . PHE A 1 75 ? 7.837 -2.079 8.135 1.00 92.50 75 PHE A C 1
ATOM 583 O O . PHE A 1 75 ? 8.923 -1.575 8.417 1.00 92.50 75 PHE A O 1
ATOM 590 N N . ARG A 1 76 ? 7.027 -2.582 9.071 1.00 94.06 76 ARG A N 1
ATOM 591 C CA . ARG A 1 76 ? 7.354 -2.604 10.505 1.00 94.06 76 ARG A CA 1
ATOM 592 C C . ARG A 1 76 ? 8.071 -3.879 10.924 1.00 94.06 76 ARG A C 1
ATOM 594 O O . ARG A 1 76 ? 8.863 -3.835 11.862 1.00 94.06 76 ARG A O 1
ATOM 601 N N . ASN A 1 77 ? 7.796 -4.986 10.243 1.00 93.12 77 ASN A N 1
ATOM 602 C CA . ASN A 1 77 ? 8.288 -6.304 10.600 1.00 93.12 77 ASN A CA 1
ATOM 603 C C . ASN A 1 77 ? 9.171 -6.879 9.484 1.00 93.12 77 ASN A C 1
ATOM 605 O O . ASN A 1 77 ? 8.817 -6.807 8.305 1.00 93.12 77 ASN A O 1
ATOM 609 N N . PRO A 1 78 ? 10.332 -7.462 9.825 1.00 88.75 78 PRO A N 1
ATOM 610 C CA . PRO A 1 78 ? 11.218 -8.043 8.831 1.00 88.75 78 PRO A CA 1
ATOM 611 C C . PRO A 1 78 ? 10.549 -9.251 8.169 1.00 88.75 78 PRO A C 1
ATOM 613 O O . PRO A 1 78 ? 10.150 -10.204 8.838 1.00 88.75 78 PRO A O 1
ATOM 616 N N . THR A 1 79 ? 10.474 -9.236 6.839 1.00 85.50 79 THR A N 1
ATOM 617 C CA . THR A 1 79 ? 10.059 -10.418 6.078 1.00 85.50 79 THR A CA 1
ATOM 618 C C . THR A 1 79 ? 11.234 -11.399 6.019 1.00 85.50 79 THR A C 1
ATOM 620 O O . THR A 1 79 ? 12.304 -11.016 5.537 1.00 85.50 79 THR A O 1
ATOM 623 N N . PRO A 1 80 ? 11.091 -12.651 6.492 1.00 87.62 80 PRO A N 1
ATOM 624 C CA . PRO A 1 80 ? 12.179 -13.617 6.453 1.00 87.62 80 PRO A CA 1
ATOM 625 C C . PRO A 1 80 ? 12.460 -14.016 5.001 1.00 87.62 80 PRO A C 1
ATOM 627 O O . PRO A 1 80 ? 11.709 -14.776 4.392 1.00 87.62 80 PRO A O 1
ATOM 630 N N . VAL A 1 81 ? 13.557 -13.500 4.446 1.00 90.50 81 VAL A N 1
ATOM 631 C CA . VAL A 1 81 ? 14.064 -13.869 3.120 1.00 90.50 81 VAL A CA 1
ATOM 632 C C . VAL A 1 81 ? 15.453 -14.482 3.255 1.00 90.50 81 VAL A C 1
ATOM 634 O O . VAL A 1 81 ? 16.269 -14.046 4.064 1.00 90.50 81 VAL A O 1
ATOM 637 N N . THR A 1 82 ? 15.727 -15.526 2.477 1.00 92.38 82 THR A N 1
ATOM 638 C CA . THR A 1 82 ? 17.043 -16.171 2.417 1.00 92.38 82 THR A CA 1
ATOM 639 C C . THR A 1 82 ? 17.587 -16.034 1.005 1.00 92.38 82 THR A C 1
ATOM 641 O O . THR A 1 82 ? 16.953 -16.489 0.054 1.00 92.38 82 THR A O 1
ATOM 644 N N . THR A 1 83 ? 18.769 -15.436 0.870 1.00 91.75 83 THR A N 1
ATOM 645 C CA . THR A 1 83 ? 19.442 -15.254 -0.420 1.00 91.75 83 THR A CA 1
ATOM 646 C C . THR A 1 83 ? 20.677 -16.139 -0.467 1.00 91.75 83 THR A C 1
ATOM 648 O O . THR A 1 83 ? 21.537 -16.044 0.404 1.00 91.75 83 THR A O 1
ATOM 651 N N . ASN A 1 84 ? 20.778 -16.985 -1.491 1.00 90.62 84 ASN A N 1
ATOM 652 C CA . ASN A 1 84 ? 21.981 -17.759 -1.776 1.00 90.62 84 ASN A CA 1
ATOM 653 C C . ASN A 1 84 ? 22.594 -17.231 -3.071 1.00 90.62 84 ASN A C 1
ATOM 655 O O . ASN A 1 84 ? 21.946 -17.269 -4.117 1.00 90.62 84 ASN A O 1
ATOM 659 N N . LEU A 1 85 ? 23.830 -16.746 -2.994 1.00 82.50 85 LEU A N 1
ATOM 660 C CA . LEU A 1 85 ? 24.637 -16.458 -4.175 1.00 82.50 85 LEU A CA 1
ATOM 661 C C . LEU A 1 85 ? 25.353 -17.757 -4.563 1.00 82.50 85 LEU A C 1
ATOM 663 O O . LEU A 1 85 ? 25.925 -18.417 -3.695 1.00 82.50 85 LEU A O 1
ATOM 667 N N . ARG A 1 86 ? 25.248 -18.154 -5.833 1.00 72.00 86 ARG A N 1
ATOM 668 C CA . ARG A 1 86 ? 26.018 -19.271 -6.395 1.00 72.00 86 ARG A CA 1
ATOM 669 C C . ARG A 1 86 ? 27.331 -18.769 -6.964 1.00 72.00 86 ARG A C 1
ATOM 671 O O . ARG A 1 86 ? 27.303 -17.666 -7.553 1.00 72.00 86 ARG A O 1
#

Radius of gyration: 18.01 Å; Cα contacts (8 Å, |Δi|>4): 58; chains: 1; bounding box: 46×35×41 Å